Protein AF-A0A0E0R8L4-F1 (afdb_monomer_lite)

pLDDT: mean 72.48, std 17.02, range [35.38, 93.19]

Radius of gyration: 13.57 Å; chains: 1; bounding box: 32×32×30 Å

Organism: Oryza rufipogon (NCBI:txid4529)

Foldseek 3Di:
DAPLPPLPAAEDAAEQQQVDQEDAPSNAPDDPPDPDPPDDPASERPPRPNHQYYAYENRANHAEDHEDQNHAEYAYYNHANHNYYAEHVNHDYYHYDDDDDVVVVCRHPVD

Sequence (111 aa):
MSLGELPSLKYLDIRQMENVERIGREFCTLDPRVKAFHSLNVVTLPASTTLQELLISKCANLSELPALPSLQSLKLLNCSSLATVSQFPSLTVLHVCDPFKEEILQRLFSS

Structure (mmCIF, N/CA/C/O backbone):
data_AF-A0A0E0R8L4-F1
#
_entry.id   AF-A0A0E0R8L4-F1
#
loop_
_atom_site.group_PDB
_atom_site.id
_atom_site.type_symbol
_atom_site.label_atom_id
_atom_site.label_alt_id
_atom_site.label_comp_id
_atom_site.label_asym_id
_atom_site.label_entity_id
_atom_site.label_seq_id
_atom_site.pdbx_PDB_ins_code
_atom_site.Cartn_x
_atom_site.Cartn_y
_atom_site.Cartn_z
_atom_site.occupancy
_atom_site.B_iso_or_equiv
_atom_site.auth_seq_id
_atom_site.auth_comp_id
_atom_site.auth_asym_id
_atom_site.auth_atom_id
_atom_site.pdbx_PDB_model_num
ATOM 1 N N . MET A 1 1 ? -4.645 19.615 4.003 1.00 44.41 1 MET A N 1
ATOM 2 C CA . MET A 1 1 ? -5.575 18.527 4.347 1.00 44.41 1 MET A CA 1
ATOM 3 C C . MET A 1 1 ? -5.109 17.308 3.591 1.00 44.41 1 MET A C 1
ATOM 5 O O . MET A 1 1 ? -5.063 17.355 2.366 1.00 44.41 1 MET A O 1
ATOM 9 N N . SER A 1 2 ? -4.646 16.301 4.315 1.00 57.66 2 SER A N 1
ATOM 10 C CA . SER A 1 2 ? -4.133 15.062 3.729 1.00 57.66 2 SER A CA 1
ATOM 11 C C . SER A 1 2 ? -5.180 13.950 3.888 1.00 57.66 2 SER A C 1
ATOM 13 O O . SER A 1 2 ? -5.986 13.995 4.816 1.00 57.66 2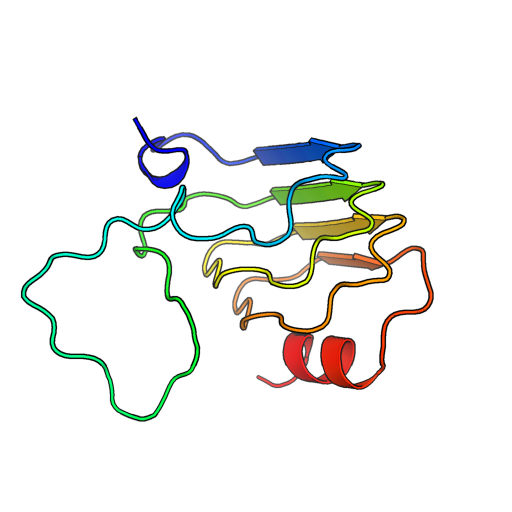 SER A O 1
ATOM 15 N N . LEU A 1 3 ? -5.226 12.970 2.980 1.00 60.62 3 LEU A N 1
ATOM 16 C CA . LEU A 1 3 ? -6.174 11.847 3.081 1.00 60.62 3 LEU A CA 1
ATOM 17 C C . LEU A 1 3 ? -5.947 11.024 4.362 1.00 60.62 3 LEU A C 1
ATOM 19 O O . LEU A 1 3 ? -6.892 10.447 4.894 1.00 60.62 3 LEU A O 1
ATOM 23 N N . GLY A 1 4 ? -4.716 11.019 4.884 1.00 58.44 4 GLY A N 1
ATOM 24 C CA . GLY A 1 4 ? -4.362 10.380 6.155 1.00 58.44 4 GLY A CA 1
ATOM 25 C C . GLY A 1 4 ? -4.963 11.035 7.402 1.00 58.44 4 GLY A C 1
ATOM 26 O O . GLY A 1 4 ? -4.979 10.411 8.457 1.00 58.44 4 GLY A O 1
ATOM 27 N N . GLU A 1 5 ? -5.491 12.258 7.294 1.00 61.28 5 GLU A N 1
ATOM 28 C CA . GLU A 1 5 ? -6.139 12.981 8.401 1.00 61.28 5 GLU A CA 1
ATOM 29 C C . GLU A 1 5 ? -7.650 12.737 8.471 1.00 61.28 5 GLU A C 1
ATOM 31 O O . GLU A 1 5 ? -8.335 13.366 9.273 1.00 61.28 5 GLU A O 1
ATOM 36 N N . LEU A 1 6 ? -8.196 11.857 7.629 1.00 69.56 6 LEU A N 1
ATOM 37 C CA . LEU A 1 6 ? -9.621 11.553 7.606 1.00 69.56 6 LEU A CA 1
ATOM 38 C C . LEU A 1 6 ? -9.922 10.395 8.578 1.00 69.56 6 LEU A C 1
ATOM 40 O O . LEU A 1 6 ? -9.790 9.232 8.192 1.00 69.56 6 LEU A O 1
ATOM 44 N N . PRO A 1 7 ? -10.377 10.659 9.822 1.00 70.88 7 PRO A N 1
ATOM 45 C CA . PRO A 1 7 ? -10.529 9.621 10.852 1.00 70.88 7 PRO A CA 1
ATOM 46 C C . PRO A 1 7 ? -11.576 8.557 10.491 1.00 70.88 7 PRO A C 1
ATOM 48 O O . PRO A 1 7 ? -11.537 7.435 10.998 1.00 70.88 7 PRO A O 1
ATOM 51 N N . SER A 1 8 ? -12.499 8.893 9.590 1.00 79.31 8 SER A N 1
ATOM 52 C CA . SER A 1 8 ? -13.585 8.017 9.143 1.00 79.31 8 SER A CA 1
ATOM 53 C C . SER A 1 8 ? -13.306 7.326 7.804 1.00 79.31 8 SER A C 1
ATOM 55 O O . SER A 1 8 ? -14.179 6.612 7.306 1.00 79.31 8 SER A O 1
ATOM 57 N N . LEU A 1 9 ? -12.137 7.545 7.189 1.00 82.19 9 LEU A N 1
ATOM 58 C CA . LEU A 1 9 ? -11.828 6.994 5.872 1.00 82.19 9 LEU A CA 1
ATOM 59 C C . LEU A 1 9 ? -11.495 5.502 5.973 1.00 82.19 9 LEU A C 1
ATOM 61 O O . LEU A 1 9 ? -10.363 5.110 6.233 1.00 82.19 9 LEU A O 1
ATOM 65 N N . LYS A 1 10 ? -12.508 4.671 5.730 1.00 86.44 10 LYS A N 1
ATOM 66 C CA . LYS A 1 10 ? -12.390 3.205 5.734 1.00 86.44 10 LYS A CA 1
ATOM 67 C C . LYS A 1 10 ? -12.193 2.602 4.350 1.00 86.44 10 LYS A C 1
ATOM 69 O O . LYS A 1 10 ? -11.611 1.529 4.238 1.00 86.44 10 LYS A O 1
ATOM 74 N N . TYR A 1 11 ? -12.674 3.292 3.322 1.00 87.94 11 TYR A N 1
ATOM 75 C CA . TYR A 1 11 ? -12.673 2.833 1.942 1.00 87.94 11 TYR A CA 1
ATOM 76 C C . TYR A 1 11 ? -12.032 3.891 1.051 1.00 87.94 11 TYR A C 1
ATOM 78 O O . TYR A 1 11 ? -12.379 5.072 1.145 1.00 87.94 11 TYR A O 1
ATOM 86 N N . LEU A 1 12 ? -11.123 3.460 0.183 1.00 86.75 12 LEU A N 1
ATOM 87 C CA . LEU A 1 12 ? -10.482 4.309 -0.808 1.00 86.75 12 LEU A CA 1
ATOM 88 C C . LEU A 1 12 ? -10.452 3.601 -2.161 1.00 86.75 12 LEU A C 1
ATOM 90 O O . LEU A 1 12 ? -10.018 2.455 -2.275 1.00 86.75 12 LEU A O 1
ATOM 94 N N . ASP A 1 13 ? -10.893 4.324 -3.184 1.00 88.56 13 ASP A N 1
ATOM 95 C CA . ASP A 1 13 ? -10.960 3.865 -4.567 1.00 88.56 13 ASP A CA 1
ATOM 96 C C . ASP A 1 13 ? -10.164 4.822 -5.457 1.00 88.56 13 ASP A C 1
ATOM 98 O O . ASP A 1 13 ? -10.492 6.004 -5.572 1.00 88.56 13 ASP A O 1
ATOM 102 N N . ILE A 1 14 ? -9.095 4.304 -6.058 1.00 87.00 14 ILE A N 1
ATOM 103 C CA . ILE A 1 14 ? -8.179 5.037 -6.928 1.00 87.00 14 ILE A CA 1
ATOM 104 C C . ILE A 1 14 ? -8.253 4.414 -8.318 1.00 87.00 14 ILE A C 1
ATOM 106 O O . ILE A 1 14 ? -7.896 3.252 -8.519 1.00 87.00 14 ILE A O 1
ATOM 110 N N . ARG A 1 15 ? -8.708 5.182 -9.312 1.00 88.19 15 ARG A N 1
ATOM 111 C CA . ARG A 1 15 ? -8.870 4.685 -10.685 1.00 88.19 15 ARG A CA 1
ATOM 112 C C . ARG A 1 15 ? -8.280 5.637 -11.700 1.00 88.19 15 ARG A C 1
ATOM 114 O O . ARG A 1 15 ? -8.484 6.840 -11.587 1.00 88.19 15 ARG A O 1
ATOM 121 N N . GLN A 1 16 ? -7.623 5.078 -12.718 1.00 87.62 16 GLN A N 1
ATOM 122 C CA . GLN A 1 16 ? -7.139 5.818 -13.894 1.00 87.62 16 GLN A CA 1
ATOM 123 C C . GLN A 1 16 ? -6.228 7.000 -13.529 1.00 87.62 16 GLN A C 1
ATOM 125 O O . GLN A 1 16 ? -6.137 7.993 -14.248 1.00 87.62 16 GLN A O 1
ATOM 130 N N . MET A 1 17 ? -5.540 6.899 -12.391 1.00 81.88 17 MET A N 1
ATOM 131 C CA . MET A 1 17 ? -4.564 7.887 -11.958 1.00 81.88 17 MET A CA 1
ATOM 132 C C . MET A 1 17 ? -3.209 7.559 -12.582 1.00 81.88 17 MET A C 1
ATOM 134 O O . MET A 1 17 ? -2.267 7.156 -11.910 1.00 81.88 17 MET A O 1
ATOM 138 N N . GLU A 1 18 ? -3.126 7.703 -13.901 1.00 77.12 18 GLU A N 1
ATOM 139 C CA . GLU A 1 18 ? -1.954 7.296 -14.682 1.00 77.12 18 GLU A CA 1
ATOM 140 C C . GLU A 1 18 ? -0.711 8.128 -14.356 1.00 77.12 18 GLU A C 1
ATOM 142 O O . GLU A 1 18 ? 0.393 7.626 -14.478 1.00 77.12 18 GLU A O 1
ATOM 147 N N . ASN A 1 19 ? -0.862 9.354 -13.856 1.00 80.44 19 ASN A N 1
ATOM 148 C CA . ASN A 1 19 ? 0.270 10.187 -13.4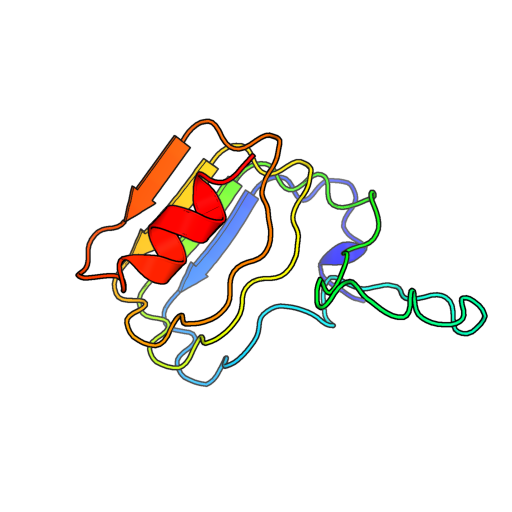34 1.00 80.44 19 ASN A CA 1
ATOM 149 C C . ASN A 1 19 ? 0.720 9.922 -11.987 1.00 80.44 19 ASN A C 1
ATOM 151 O O . ASN A 1 19 ? 1.699 10.510 -11.533 1.00 80.44 19 ASN A O 1
ATOM 155 N N . VAL A 1 20 ? -0.007 9.092 -11.229 1.00 75.69 20 VAL A N 1
ATOM 156 C CA . VAL A 1 20 ? 0.334 8.804 -9.831 1.00 75.69 20 VAL A CA 1
ATOM 157 C C . VAL A 1 20 ? 1.348 7.673 -9.787 1.00 75.69 20 VAL A C 1
ATOM 159 O O . VAL A 1 20 ? 1.033 6.516 -10.052 1.00 75.69 20 VAL A O 1
ATOM 162 N N . GLU A 1 21 ? 2.573 8.022 -9.408 1.00 79.44 21 GLU A N 1
ATOM 163 C CA . GLU A 1 21 ? 3.675 7.065 -9.299 1.00 79.44 21 GLU A CA 1
ATOM 164 C C . GLU A 1 21 ? 3.779 6.422 -7.916 1.00 79.44 21 GLU A C 1
ATOM 166 O O . GLU A 1 21 ? 4.294 5.312 -7.772 1.00 79.44 21 GLU A O 1
ATOM 171 N N . ARG A 1 22 ? 3.342 7.128 -6.873 1.00 74.44 22 ARG A N 1
ATOM 172 C CA . ARG A 1 22 ? 3.523 6.729 -5.475 1.00 74.44 22 ARG A CA 1
ATOM 173 C C . ARG A 1 22 ? 2.316 7.185 -4.673 1.00 74.44 22 ARG A C 1
ATOM 175 O O . ARG A 1 22 ? 1.930 8.346 -4.767 1.00 74.44 22 ARG A O 1
ATOM 182 N N . ILE A 1 23 ? 1.772 6.296 -3.850 1.00 69.62 23 ILE A N 1
ATOM 183 C CA . ILE A 1 23 ? 0.798 6.655 -2.816 1.00 69.62 23 ILE A CA 1
ATOM 184 C C . ILE A 1 23 ? 1.581 6.697 -1.505 1.00 69.62 23 ILE A C 1
ATOM 186 O O . ILE A 1 23 ? 2.152 5.686 -1.106 1.00 69.62 23 ILE A O 1
ATOM 190 N N . GLY A 1 24 ? 1.696 7.855 -0.852 1.00 65.00 24 GLY A N 1
ATOM 191 C CA . GLY A 1 24 ? 2.541 7.926 0.342 1.00 65.00 24 GLY A CA 1
ATOM 192 C C . GLY A 1 24 ? 2.343 9.174 1.178 1.00 65.00 24 GLY A C 1
ATOM 193 O O . GLY A 1 24 ? 1.690 9.130 2.216 1.00 65.00 24 GLY A O 1
ATOM 194 N N . ARG A 1 25 ? 2.923 10.296 0.746 1.00 52.72 25 ARG A N 1
ATOM 195 C CA . ARG A 1 25 ? 3.049 11.516 1.565 1.00 52.72 25 ARG A CA 1
ATOM 196 C C . ARG A 1 25 ? 1.700 12.141 1.927 1.00 52.72 25 ARG A C 1
ATOM 198 O O . ARG A 1 25 ? 1.600 12.817 2.940 1.00 52.72 25 ARG A O 1
ATOM 205 N N . GLU A 1 26 ? 0.663 11.862 1.145 1.00 56.34 26 GLU A N 1
ATOM 206 C CA . GLU A 1 26 ? -0.720 12.284 1.378 1.00 56.34 26 GLU A CA 1
ATOM 207 C C . GLU A 1 26 ? -1.406 11.505 2.513 1.00 56.34 26 GLU A C 1
ATOM 209 O O . GLU A 1 26 ? -2.487 11.889 2.961 1.00 56.34 26 GLU A O 1
ATOM 214 N N . PHE A 1 27 ? -0.789 10.417 2.976 1.00 53.12 27 PHE A N 1
ATOM 215 C CA . PHE A 1 27 ? -1.224 9.623 4.121 1.00 53.12 27 PHE A CA 1
ATOM 216 C C . PHE A 1 27 ? -0.248 9.724 5.305 1.00 53.12 27 PHE A C 1
ATOM 218 O O . PHE A 1 27 ? -0.583 9.276 6.398 1.00 53.12 27 PHE A O 1
ATOM 225 N N . CYS A 1 28 ? 0.940 10.317 5.120 1.00 49.28 28 CYS A N 1
ATOM 226 C CA . CYS A 1 28 ? 1.950 10.499 6.163 1.00 49.28 28 CYS A CA 1
ATOM 227 C C . CYS A 1 28 ? 1.833 11.865 6.855 1.00 49.28 28 CYS A C 1
ATOM 229 O O . CYS A 1 28 ? 2.181 12.886 6.269 1.00 49.28 28 CYS A O 1
ATOM 231 N N . THR A 1 29 ? 1.526 11.885 8.151 1.00 46.91 29 THR A N 1
ATOM 232 C CA . THR A 1 29 ? 1.967 12.971 9.041 1.00 46.91 29 THR A CA 1
ATOM 233 C C . THR A 1 29 ? 3.232 12.507 9.764 1.00 46.91 29 THR A C 1
ATOM 235 O O . THR A 1 29 ? 3.160 11.906 10.835 1.00 46.91 29 THR A O 1
ATOM 238 N N . LEU A 1 30 ? 4.406 12.707 9.164 1.00 50.69 30 LEU A N 1
ATOM 239 C CA . LEU A 1 30 ? 5.671 12.482 9.870 1.00 50.69 30 LEU A CA 1
ATOM 240 C C . LEU A 1 30 ? 5.972 13.709 10.743 1.00 50.69 30 LEU A C 1
ATOM 242 O O . LEU A 1 30 ? 6.154 14.810 10.224 1.00 50.69 30 LEU A O 1
ATOM 246 N N . ASP A 1 31 ? 6.020 13.517 12.066 1.00 44.53 31 ASP A N 1
ATOM 247 C CA . ASP A 1 31 ? 6.570 14.504 13.004 1.00 44.53 31 ASP A CA 1
ATOM 248 C C . ASP A 1 31 ? 8.067 14.714 12.667 1.00 44.53 31 ASP A C 1
ATOM 250 O O . ASP A 1 31 ? 8.817 13.730 12.623 1.00 44.53 31 ASP A O 1
ATOM 254 N N . PRO A 1 32 ? 8.539 15.957 12.442 1.00 45.06 32 PRO A N 1
ATOM 255 C CA . PRO A 1 32 ? 9.921 16.256 12.043 1.00 45.06 32 PRO A CA 1
ATOM 256 C C . PRO A 1 32 ? 11.012 15.823 13.039 1.00 45.06 32 PRO A C 1
ATOM 258 O O . PRO A 1 32 ? 12.197 15.971 12.745 1.00 45.06 32 PRO A O 1
ATOM 261 N N . ARG A 1 33 ? 10.654 15.348 14.239 1.00 44.53 33 ARG A N 1
ATOM 262 C CA . ARG A 1 33 ? 11.603 15.058 15.331 1.00 44.53 33 ARG A CA 1
ATOM 263 C C . ARG A 1 33 ? 12.044 13.599 15.429 1.00 44.53 33 ARG A C 1
ATOM 265 O O . ARG A 1 33 ? 12.981 13.304 16.172 1.00 44.53 33 ARG A O 1
ATOM 272 N N . VAL A 1 34 ? 11.410 12.682 14.701 1.00 45.22 34 VAL A N 1
ATOM 273 C CA . VAL A 1 34 ? 11.739 11.253 14.786 1.00 45.22 34 VAL A CA 1
ATOM 274 C C . VAL A 1 34 ? 12.853 10.931 13.793 1.00 45.22 34 VAL A C 1
ATOM 276 O O . VAL A 1 34 ? 12.633 10.802 12.590 1.00 45.22 34 VAL A O 1
ATOM 279 N N . LYS A 1 35 ? 14.083 10.815 14.309 1.00 40.25 35 LYS A N 1
ATOM 280 C CA . LYS A 1 35 ? 15.236 10.322 13.549 1.00 40.25 35 LYS A CA 1
ATOM 281 C C . LYS A 1 35 ? 14.953 8.896 13.081 1.00 40.25 35 LYS A C 1
ATOM 283 O O . LYS A 1 35 ? 14.878 7.979 13.891 1.00 40.25 35 LYS A O 1
ATOM 288 N N . ALA A 1 36 ? 14.799 8.785 11.766 1.00 38.81 36 ALA A N 1
ATOM 289 C CA . ALA A 1 36 ? 14.791 7.592 10.935 1.00 38.81 36 ALA A CA 1
ATOM 290 C C . ALA A 1 36 ? 15.303 6.320 11.631 1.00 38.81 36 ALA A C 1
ATOM 292 O O . ALA A 1 36 ? 16.467 6.229 12.030 1.00 38.81 36 ALA A O 1
ATOM 293 N N . PHE A 1 37 ? 14.443 5.305 11.701 1.00 37.09 37 PHE A N 1
ATOM 294 C CA . PHE A 1 37 ? 14.875 3.933 11.926 1.00 37.09 37 PHE A CA 1
ATOM 295 C C . PHE A 1 37 ? 15.803 3.537 10.774 1.00 37.09 37 PHE A C 1
ATOM 297 O O . PHE A 1 37 ? 15.384 3.440 9.625 1.00 37.09 37 PHE A O 1
ATOM 304 N N . HIS A 1 38 ? 17.080 3.336 11.087 1.00 35.38 38 HIS A N 1
ATOM 305 C CA . HIS A 1 38 ? 18.175 3.126 10.136 1.00 35.38 38 HIS A CA 1
ATOM 306 C C . HIS A 1 38 ? 18.135 1.774 9.390 1.00 35.38 38 HIS A C 1
ATOM 308 O O . HIS A 1 38 ? 19.168 1.317 8.905 1.00 35.38 38 HIS A O 1
ATOM 314 N N . SER A 1 39 ? 16.988 1.092 9.285 1.00 35.62 39 SER A N 1
ATOM 315 C CA . SER A 1 39 ? 16.915 -0.203 8.578 1.00 35.62 39 SER A CA 1
ATOM 316 C C . SER A 1 39 ? 15.538 -0.621 8.044 1.00 35.62 39 SER A C 1
ATOM 318 O O . SER A 1 39 ? 15.441 -1.705 7.479 1.00 35.62 39 SER A O 1
ATOM 320 N N . LEU A 1 40 ? 14.475 0.184 8.163 1.00 38.09 40 LEU A N 1
ATOM 321 C CA . LEU A 1 40 ? 13.182 -0.155 7.551 1.00 38.09 40 LEU A CA 1
ATOM 322 C C . LEU A 1 40 ? 12.847 0.845 6.441 1.00 38.09 40 LEU A C 1
ATOM 324 O O . LEU A 1 40 ? 12.422 1.964 6.708 1.00 38.09 40 LEU A O 1
ATOM 328 N N . ASN A 1 41 ? 12.987 0.403 5.189 1.00 40.66 41 ASN A N 1
ATOM 329 C CA . ASN A 1 41 ? 12.472 1.051 3.972 1.00 40.66 41 ASN A CA 1
ATOM 330 C C . ASN A 1 41 ? 10.931 1.008 3.895 1.00 40.66 41 ASN A C 1
ATOM 332 O O . ASN A 1 41 ? 10.347 0.813 2.833 1.00 40.66 41 ASN A O 1
ATOM 336 N N . VAL A 1 42 ? 10.256 1.138 5.031 1.00 43.41 42 VAL A N 1
ATOM 337 C CA . VAL A 1 42 ? 8.803 1.149 5.102 1.00 43.41 42 VAL A CA 1
ATOM 338 C C . VAL A 1 42 ? 8.422 2.573 5.446 1.00 43.41 42 VAL A C 1
ATOM 340 O O . VAL A 1 42 ? 8.687 3.048 6.547 1.00 43.41 42 VAL A O 1
ATOM 343 N N . VAL A 1 43 ? 7.840 3.278 4.477 1.00 48.88 43 VAL A N 1
ATOM 344 C CA . VAL A 1 43 ? 7.140 4.537 4.726 1.00 48.88 43 VAL A CA 1
ATOM 345 C C . VAL A 1 43 ? 5.932 4.179 5.590 1.00 48.88 43 VAL A C 1
ATOM 347 O O . VAL A 1 43 ? 4.861 3.827 5.093 1.00 48.88 43 VAL A O 1
ATOM 350 N N . THR A 1 44 ? 6.149 4.149 6.903 1.00 43.38 44 THR A N 1
ATOM 351 C CA . THR A 1 44 ? 5.119 3.838 7.882 1.00 43.38 44 THR A CA 1
ATOM 352 C C . THR A 1 44 ? 4.148 5.005 7.890 1.00 43.38 44 THR A C 1
ATOM 354 O O . THR A 1 44 ? 4.500 6.122 8.279 1.00 43.38 44 THR A O 1
ATOM 357 N N . LEU A 1 45 ? 2.925 4.768 7.422 1.00 50.25 45 LEU A N 1
ATOM 358 C CA . LEU A 1 45 ? 1.837 5.703 7.666 1.00 50.25 45 LEU A CA 1
ATOM 359 C C . LEU A 1 45 ? 1.644 5.817 9.184 1.00 50.25 45 LEU A C 1
ATOM 361 O O . LEU A 1 45 ? 1.892 4.841 9.903 1.00 50.25 45 LEU A O 1
ATOM 365 N N . PRO A 1 46 ? 1.231 6.982 9.713 1.00 47.47 46 PRO A N 1
ATOM 366 C CA . PRO A 1 46 ? 0.790 7.048 11.093 1.00 47.47 46 PRO A CA 1
ATOM 367 C C . PRO A 1 46 ? -0.249 5.946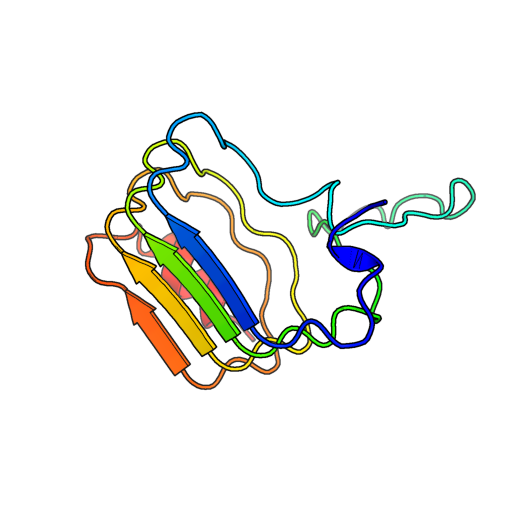 11.317 1.00 47.47 46 PRO A C 1
ATOM 369 O O . PRO A 1 46 ? -1.114 5.712 10.472 1.00 47.47 46 PRO A O 1
ATOM 372 N N . ALA A 1 47 ? -0.196 5.307 12.486 1.00 45.22 47 ALA A N 1
ATOM 373 C CA . ALA A 1 47 ? -1.136 4.276 12.944 1.00 45.22 47 ALA A CA 1
ATOM 374 C C . ALA A 1 47 ? -2.630 4.698 12.908 1.00 45.22 47 ALA A C 1
ATOM 376 O O . ALA A 1 47 ? -3.508 3.928 13.279 1.00 45.22 47 ALA A O 1
ATOM 377 N N . SER A 1 48 ? -2.914 5.928 12.470 1.00 49.16 48 SER A N 1
ATOM 378 C CA . SER A 1 48 ? -4.213 6.578 12.354 1.00 49.16 48 SER A CA 1
ATOM 379 C C . SER A 1 48 ? -4.983 6.251 11.069 1.00 49.16 48 SER A C 1
ATOM 381 O O . SER A 1 48 ? -6.130 6.684 10.954 1.00 49.16 48 SER A O 1
ATOM 383 N N . THR A 1 49 ? -4.425 5.531 10.088 1.00 62.53 49 THR A N 1
ATOM 384 C CA . THR A 1 49 ? -5.245 5.147 8.929 1.00 62.53 49 THR A CA 1
ATOM 385 C C . THR A 1 49 ? -6.216 4.043 9.343 1.00 62.53 49 THR A C 1
ATOM 387 O O . THR A 1 49 ? -5.833 2.882 9.500 1.00 62.53 49 THR A O 1
ATOM 390 N N . THR A 1 50 ? -7.489 4.404 9.496 1.00 76.06 50 THR A N 1
ATOM 391 C CA . THR A 1 50 ? -8.616 3.476 9.687 1.00 76.06 50 THR A CA 1
ATOM 392 C C . THR A 1 50 ? -9.028 2.790 8.381 1.00 76.06 50 THR A C 1
ATOM 394 O O . THR A 1 50 ? -10.058 2.117 8.337 1.00 76.06 50 THR A O 1
ATOM 397 N N . LEU A 1 51 ? -8.219 2.945 7.326 1.00 82.75 51 LEU A N 1
ATOM 398 C CA . LEU A 1 51 ? -8.454 2.386 6.006 1.00 82.75 51 LEU A CA 1
ATOM 399 C C . LEU A 1 51 ? -8.433 0.858 6.069 1.00 82.75 51 LEU A C 1
ATOM 401 O O . LEU A 1 51 ? -7.412 0.252 6.390 1.00 82.75 51 LEU A O 1
ATOM 405 N N . GLN A 1 52 ? -9.575 0.260 5.755 1.00 90.06 52 GLN A N 1
ATOM 406 C CA . GLN A 1 52 ? -9.810 -1.182 5.764 1.00 90.06 52 GLN A CA 1
ATOM 407 C C . GLN A 1 52 ? -9.844 -1.743 4.344 1.00 90.06 52 GLN A C 1
ATOM 409 O O . GLN A 1 52 ? -9.444 -2.885 4.126 1.00 90.06 52 GLN A O 1
ATOM 414 N N . GLU A 1 53 ? -10.264 -0.938 3.370 1.00 91.75 53 GLU A N 1
ATOM 415 C CA . GLU A 1 53 ? -10.413 -1.355 1.982 1.00 91.75 53 GLU A CA 1
ATOM 416 C C . GLU A 1 53 ? -9.727 -0.378 1.027 1.00 91.75 53 GLU A C 1
ATOM 418 O O . GLU A 1 53 ? -9.985 0.829 1.050 1.00 91.75 53 GLU A O 1
ATOM 423 N N . LEU A 1 54 ? -8.879 -0.922 0.154 1.00 89.44 54 LEU A N 1
ATOM 424 C CA . LEU A 1 54 ? -8.182 -0.182 -0.888 1.00 89.44 54 LEU A CA 1
ATOM 425 C C . LEU A 1 54 ? -8.395 -0.870 -2.235 1.00 89.44 54 LEU A C 1
ATOM 427 O O . LEU A 1 54 ? -7.997 -2.022 -2.432 1.00 89.44 54 LEU A O 1
ATOM 431 N N . LEU A 1 55 ? -9.011 -0.146 -3.166 1.00 90.88 55 LEU A N 1
ATOM 432 C CA . LEU A 1 55 ? -9.118 -0.540 -4.564 1.00 90.88 55 LEU A CA 1
ATOM 433 C C . LEU A 1 55 ? -8.261 0.390 -5.412 1.00 90.88 55 LEU A C 1
ATOM 435 O O . LEU A 1 55 ? -8.417 1.608 -5.361 1.00 90.88 55 LEU A O 1
ATOM 439 N N . ILE A 1 56 ? -7.385 -0.196 -6.221 1.00 89.50 56 ILE A N 1
ATOM 440 C CA . ILE A 1 56 ? -6.592 0.530 -7.205 1.00 89.50 56 ILE A CA 1
ATOM 441 C C . ILE A 1 56 ? -6.799 -0.124 -8.559 1.00 89.50 56 ILE A C 1
ATOM 443 O O . ILE A 1 56 ? -6.590 -1.329 -8.716 1.00 89.50 56 ILE A O 1
ATOM 447 N N . SER A 1 57 ? -7.222 0.669 -9.543 1.00 90.56 57 SER A N 1
ATOM 448 C CA . SER A 1 57 ? -7.397 0.187 -10.908 1.00 90.56 57 SER A CA 1
ATOM 449 C C . SER A 1 57 ? -6.788 1.107 -11.961 1.00 90.56 57 SER A C 1
ATOM 451 O O . SER A 1 57 ? -6.883 2.331 -11.863 1.00 90.56 57 SER A O 1
ATOM 453 N N . LYS A 1 58 ? -6.195 0.520 -13.006 1.00 88.06 58 LYS A N 1
ATOM 454 C CA . LYS A 1 58 ? -5.651 1.241 -14.171 1.00 88.06 58 LYS A CA 1
ATOM 455 C C . LYS A 1 58 ? -4.671 2.358 -13.776 1.00 88.06 58 LYS A C 1
ATOM 457 O O . LYS A 1 58 ? -4.719 3.454 -14.323 1.00 88.06 58 LYS A O 1
ATOM 462 N N . CYS A 1 59 ? -3.816 2.099 -12.791 1.00 87.12 59 CYS A N 1
ATOM 463 C CA . CYS A 1 59 ? -2.767 3.026 -12.366 1.00 87.12 59 CYS A CA 1
ATOM 464 C C . CYS A 1 59 ? -1.429 2.515 -12.904 1.00 87.12 59 CYS A C 1
ATOM 466 O O . CYS A 1 59 ? -0.675 1.842 -12.205 1.00 87.12 59 CYS A O 1
ATOM 468 N N . ALA A 1 60 ? -1.177 2.786 -14.186 1.00 83.06 60 ALA A N 1
ATOM 469 C CA . ALA A 1 60 ? -0.083 2.171 -14.932 1.00 83.06 60 ALA A CA 1
ATOM 470 C C . ALA A 1 60 ? 1.311 2.578 -14.440 1.00 83.06 60 ALA A C 1
ATOM 472 O O . ALA A 1 60 ? 2.231 1.786 -14.587 1.00 83.06 60 ALA A O 1
ATOM 473 N N . ASN A 1 61 ? 1.469 3.760 -13.839 1.00 85.31 61 ASN A N 1
ATOM 474 C CA . ASN A 1 61 ? 2.760 4.242 -13.334 1.00 85.31 61 ASN A CA 1
ATOM 475 C C . ASN A 1 61 ? 2.926 4.068 -11.820 1.00 85.31 61 ASN A C 1
ATOM 477 O O . ASN A 1 61 ? 3.990 4.378 -11.287 1.00 85.31 61 ASN A O 1
ATOM 481 N N . LEU A 1 62 ? 1.910 3.548 -11.122 1.00 85.94 62 LEU A N 1
ATOM 482 C CA . LEU A 1 62 ? 1.996 3.331 -9.685 1.00 85.94 62 LEU A CA 1
ATOM 483 C C . LEU A 1 62 ? 3.061 2.275 -9.393 1.00 85.94 62 LEU A C 1
ATOM 485 O O . LEU A 1 62 ? 2.913 1.115 -9.762 1.00 85.94 62 LEU A O 1
ATOM 489 N N . SER A 1 63 ? 4.114 2.694 -8.706 1.00 85.69 63 SER A N 1
ATOM 490 C CA . SER A 1 63 ? 5.303 1.895 -8.418 1.00 85.69 63 SER A CA 1
ATOM 491 C C . SER A 1 63 ? 5.404 1.481 -6.953 1.00 85.69 63 SER A C 1
ATOM 493 O O . SER A 1 63 ? 6.036 0.465 -6.652 1.00 85.69 63 SER A O 1
ATOM 495 N N . GLU A 1 64 ? 4.754 2.223 -6.048 1.00 83.00 64 GLU A N 1
ATOM 496 C CA . GLU A 1 64 ? 4.879 2.018 -4.606 1.00 83.00 64 GLU A CA 1
ATOM 497 C C . GLU A 1 64 ? 3.569 2.187 -3.829 1.00 83.00 64 GLU A C 1
ATOM 499 O O . GLU A 1 64 ? 2.833 3.159 -4.037 1.00 83.00 64 GLU A O 1
ATOM 504 N N . LEU A 1 65 ? 3.338 1.266 -2.881 1.00 80.75 65 LEU A N 1
ATOM 505 C CA . LEU A 1 65 ? 2.291 1.356 -1.861 1.00 80.75 65 LEU A CA 1
ATOM 506 C C . LEU A 1 65 ? 2.853 1.537 -0.442 1.00 80.75 65 LEU A C 1
ATOM 508 O O . LEU A 1 65 ? 3.813 0.853 -0.061 1.00 80.75 65 LEU A O 1
ATOM 512 N N . PRO A 1 66 ? 2.213 2.393 0.375 1.00 76.75 66 PRO A N 1
ATOM 513 C CA . PRO A 1 66 ? 2.654 2.667 1.733 1.00 76.75 66 PRO A CA 1
ATOM 514 C C . PRO A 1 66 ? 2.175 1.572 2.698 1.00 76.75 66 PRO A C 1
ATOM 516 O O . PRO A 1 66 ? 1.325 0.752 2.347 1.00 76.75 66 PRO A O 1
ATOM 519 N N . ALA A 1 67 ? 2.690 1.553 3.929 1.00 75.75 67 ALA A N 1
ATOM 520 C CA . ALA A 1 67 ? 2.244 0.590 4.938 1.00 75.75 67 ALA A CA 1
ATOM 521 C C . ALA A 1 67 ? 0.868 0.955 5.486 1.00 75.75 67 ALA A C 1
ATOM 523 O O . ALA A 1 67 ? 0.703 2.017 6.080 1.00 75.75 67 ALA A O 1
ATOM 524 N N . LEU A 1 68 ? -0.099 0.051 5.340 1.00 79.50 68 LEU A N 1
ATOM 525 C CA . LEU A 1 68 ? -1.470 0.242 5.809 1.00 79.50 68 LEU A CA 1
ATOM 526 C C . LEU A 1 68 ? -1.801 -0.840 6.850 1.00 79.50 68 LEU A C 1
ATOM 528 O O . LEU A 1 68 ? -2.299 -1.907 6.489 1.00 79.50 68 LEU A O 1
ATOM 532 N N . PRO A 1 69 ? -1.510 -0.605 8.144 1.00 77.56 69 PRO A N 1
ATOM 533 C CA . PRO A 1 69 ? -1.591 -1.646 9.172 1.00 77.56 69 PRO A CA 1
ATOM 534 C C . PRO A 1 69 ? -3.017 -2.161 9.414 1.00 77.56 69 PRO A C 1
ATOM 536 O O . PRO A 1 69 ? -3.188 -3.315 9.800 1.00 77.56 69 PRO A O 1
ATOM 539 N N . SER A 1 70 ? -4.031 -1.331 9.154 1.00 83.12 70 SER A N 1
ATOM 540 C CA . SER A 1 70 ? -5.454 -1.660 9.320 1.00 83.12 70 SER A CA 1
ATOM 541 C C . SER A 1 70 ? -6.106 -2.242 8.061 1.00 83.12 70 SER A C 1
ATOM 543 O O . SER A 1 70 ? -7.298 -2.551 8.095 1.00 83.12 70 SER A O 1
ATOM 545 N N . LEU A 1 71 ? -5.367 -2.357 6.950 1.00 87.50 71 LEU A N 1
ATOM 546 C CA . LEU A 1 71 ? -5.930 -2.765 5.667 1.00 87.50 71 LEU A CA 1
ATOM 547 C C . LEU A 1 71 ? -6.307 -4.243 5.695 1.00 87.50 71 LEU A C 1
ATOM 549 O O . LEU A 1 71 ? -5.463 -5.097 5.945 1.00 87.50 71 LEU A O 1
ATOM 553 N N . GLN A 1 72 ? -7.572 -4.529 5.406 1.00 92.06 72 GLN A N 1
ATOM 554 C CA . GLN A 1 72 ? -8.143 -5.873 5.412 1.00 92.06 72 GLN A CA 1
ATOM 555 C C . GLN A 1 72 ? -8.356 -6.406 3.996 1.00 92.06 72 GLN A C 1
ATOM 557 O O . GLN A 1 72 ? -8.186 -7.603 3.768 1.00 92.06 72 GLN A O 1
ATOM 562 N N . SER A 1 73 ? -8.680 -5.527 3.044 1.00 93.19 73 SER A N 1
ATOM 563 C CA . SER A 1 73 ? -8.902 -5.878 1.642 1.00 93.19 73 SER A CA 1
ATOM 564 C C . SER A 1 73 ? -8.099 -4.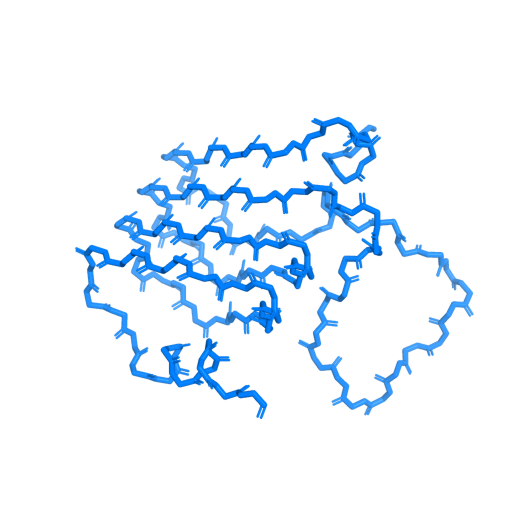981 0.703 1.00 93.19 73 SER A C 1
ATOM 566 O O . SER A 1 73 ? -8.290 -3.764 0.681 1.00 93.19 73 SER A O 1
ATOM 568 N N . LEU A 1 74 ? -7.275 -5.601 -0.141 1.00 91.06 74 LEU A N 1
ATOM 569 C CA . LEU A 1 74 ? -6.515 -4.952 -1.206 1.00 91.06 74 LEU A CA 1
ATOM 570 C C . LEU A 1 74 ? -6.924 -5.528 -2.564 1.00 91.06 74 LEU A C 1
ATOM 572 O O . LEU A 1 74 ? -6.818 -6.732 -2.799 1.00 91.06 74 LEU A O 1
ATOM 576 N N . LYS A 1 75 ? -7.376 -4.658 -3.470 1.00 91.75 75 LYS A N 1
ATOM 577 C CA . LYS A 1 75 ? -7.722 -5.016 -4.850 1.00 91.75 75 LYS A CA 1
ATOM 578 C C . LYS A 1 75 ? -6.862 -4.216 -5.820 1.00 91.75 75 LYS A C 1
ATOM 580 O O . LYS A 1 75 ? -6.939 -2.990 -5.832 1.00 91.75 75 LYS A O 1
ATOM 585 N N . LEU A 1 76 ? -6.078 -4.908 -6.637 1.00 89.38 76 LEU A N 1
ATOM 586 C CA . LEU A 1 76 ? -5.197 -4.326 -7.645 1.00 89.38 76 LEU A CA 1
ATOM 587 C C . LEU A 1 76 ? -5.606 -4.822 -9.033 1.00 89.38 76 LEU A C 1
ATOM 589 O O . LEU A 1 76 ? -5.564 -6.021 -9.313 1.00 89.38 76 LEU A O 1
ATOM 593 N N . LEU A 1 77 ? -5.994 -3.887 -9.898 1.00 89.56 77 LEU A N 1
ATOM 594 C CA . LEU A 1 77 ? -6.392 -4.158 -11.278 1.00 89.56 77 LEU A CA 1
ATOM 595 C C . LEU A 1 77 ? -5.595 -3.268 -12.236 1.00 89.56 77 LEU A C 1
ATOM 597 O O . LEU A 1 77 ? -5.512 -2.058 -12.065 1.00 89.56 77 LEU A O 1
ATOM 601 N N . ASN A 1 78 ? -5.012 -3.839 -13.269 1.00 86.50 78 ASN A N 1
ATOM 602 C CA . ASN A 1 78 ? -4.172 -3.210 -14.277 1.00 86.50 78 ASN A CA 1
ATOM 603 C C . ASN A 1 78 ? -3.127 -2.251 -13.665 1.00 86.50 78 ASN A C 1
ATOM 605 O O . ASN A 1 78 ? -3.033 -1.087 -14.059 1.00 86.50 78 ASN A O 1
ATOM 609 N N . CYS A 1 79 ? -2.382 -2.721 -12.657 1.00 84.81 79 CYS A N 1
ATOM 610 C CA . CYS A 1 79 ? -1.332 -1.966 -11.950 1.00 84.81 79 CYS A CA 1
ATOM 611 C C . CYS A 1 79 ? 0.051 -2.596 -12.190 1.00 84.81 79 CYS A C 1
ATOM 613 O O . CYS A 1 79 ? 0.716 -3.050 -11.261 1.00 84.81 79 CYS A O 1
ATOM 615 N N . SER A 1 80 ? 0.469 -2.664 -13.455 1.00 82.12 80 SER A N 1
ATOM 616 C CA . SER A 1 80 ? 1.633 -3.446 -13.904 1.00 82.12 80 SER A CA 1
ATOM 617 C C . SER A 1 80 ? 2.996 -2.920 -13.442 1.00 82.12 80 SER A C 1
ATOM 619 O O . SER A 1 80 ? 3.953 -3.689 -13.393 1.00 82.12 80 SER A O 1
ATOM 621 N N . SER A 1 81 ? 3.107 -1.629 -13.122 1.00 86.38 81 SER A N 1
ATOM 622 C CA . SER A 1 81 ? 4.380 -1.024 -12.696 1.00 86.38 81 SER A CA 1
ATOM 623 C C . SER A 1 81 ? 4.616 -1.089 -11.193 1.00 86.38 81 SER A C 1
ATOM 625 O O . SER A 1 81 ? 5.664 -0.632 -10.731 1.00 86.38 81 SER A O 1
ATOM 627 N N . LEU A 1 82 ? 3.681 -1.669 -10.431 1.00 84.94 82 LEU A N 1
ATOM 628 C CA . LEU A 1 82 ? 3.848 -1.819 -8.995 1.00 84.94 82 LEU A CA 1
ATOM 629 C C . LEU A 1 82 ? 5.089 -2.677 -8.753 1.00 84.94 82 LEU A C 1
ATOM 631 O O . LEU A 1 82 ? 5.220 -3.749 -9.334 1.00 84.94 82 LEU A O 1
ATOM 635 N N . ALA A 1 83 ? 6.024 -2.182 -7.949 1.00 82.25 83 ALA A N 1
ATOM 636 C CA . ALA A 1 83 ? 7.310 -2.835 -7.703 1.00 82.25 83 ALA A CA 1
ATOM 637 C C . ALA A 1 83 ? 7.609 -2.943 -6.206 1.00 82.25 83 ALA A C 1
ATOM 639 O O . ALA A 1 83 ? 8.193 -3.925 -5.742 1.00 82.25 83 ALA A O 1
ATOM 640 N N . THR A 1 84 ? 7.168 -1.944 -5.445 1.00 79.75 84 THR A N 1
ATOM 641 C CA . THR A 1 84 ? 7.403 -1.846 -4.012 1.00 79.75 84 THR A CA 1
ATOM 642 C C . THR A 1 84 ? 6.067 -1.861 -3.284 1.00 79.75 84 THR A C 1
ATOM 644 O O . THR A 1 84 ? 5.192 -1.034 -3.524 1.00 79.75 84 THR A O 1
ATOM 647 N N . VAL A 1 85 ? 5.905 -2.805 -2.366 1.00 79.50 85 VAL A N 1
ATOM 648 C CA . VAL A 1 85 ? 4.763 -2.856 -1.453 1.00 79.50 85 VAL A CA 1
ATOM 649 C C . VAL A 1 85 ? 5.280 -3.005 -0.035 1.00 79.50 85 VAL A C 1
ATOM 651 O O . VAL A 1 85 ? 6.300 -3.656 0.202 1.00 79.50 85 VAL A O 1
ATOM 654 N N . SER A 1 86 ? 4.580 -2.364 0.890 1.00 76.69 86 SER A N 1
ATOM 655 C CA . SER A 1 86 ? 4.815 -2.513 2.321 1.00 76.69 86 SER A CA 1
ATOM 656 C C . SER A 1 86 ? 4.067 -3.736 2.868 1.00 76.69 86 SER A C 1
ATOM 658 O O . SER A 1 86 ? 3.260 -4.345 2.168 1.00 76.69 86 SER A O 1
ATOM 660 N N . GLN A 1 87 ? 4.322 -4.093 4.127 1.00 73.81 87 GLN A N 1
ATOM 661 C CA . GLN A 1 87 ? 3.584 -5.161 4.805 1.00 73.81 87 GLN A CA 1
ATOM 662 C C . GLN A 1 87 ? 2.173 -4.702 5.204 1.00 73.81 87 GLN A C 1
ATOM 664 O O . GLN A 1 87 ? 1.975 -3.562 5.638 1.00 73.81 87 GLN A O 1
ATOM 669 N N . PHE A 1 88 ? 1.208 -5.618 5.102 1.00 81.38 88 PHE A N 1
ATOM 670 C CA . PHE A 1 88 ? -0.192 -5.409 5.478 1.00 81.38 88 PHE A CA 1
ATOM 671 C C . PHE A 1 88 ? -0.620 -6.475 6.502 1.00 81.38 88 PHE A C 1
ATOM 673 O O . PHE A 1 88 ? -1.248 -7.465 6.135 1.00 81.38 88 PHE A O 1
ATOM 680 N N . PRO A 1 89 ? -0.273 -6.308 7.791 1.00 79.00 89 PRO A N 1
ATOM 681 C CA . PRO A 1 89 ? -0.441 -7.353 8.808 1.00 79.00 89 PRO A CA 1
ATOM 682 C C . PRO A 1 89 ? -1.900 -7.766 9.064 1.00 79.00 89 PRO A C 1
ATOM 684 O O . PRO A 1 89 ? -2.141 -8.860 9.562 1.00 79.00 89 PRO A O 1
ATOM 687 N N . SER A 1 90 ? -2.872 -6.914 8.725 1.00 86.25 90 SER A N 1
ATOM 688 C CA . SER A 1 90 ? -4.307 -7.208 8.872 1.00 86.25 90 SER A CA 1
ATOM 689 C C . SER A 1 90 ? -4.967 -7.708 7.579 1.00 86.25 90 SER A C 1
ATOM 691 O O . SER A 1 90 ? -6.191 -7.865 7.545 1.00 86.25 90 SER A O 1
ATOM 693 N N . LEU A 1 91 ? -4.198 -7.919 6.502 1.00 88.69 91 LEU A N 1
ATOM 694 C CA . LEU A 1 91 ? -4.745 -8.239 5.187 1.00 88.69 91 LEU A CA 1
ATOM 695 C C . LEU A 1 91 ? -5.313 -9.658 5.172 1.00 88.69 91 LEU A C 1
ATOM 697 O O . LEU A 1 91 ? -4.612 -10.633 5.420 1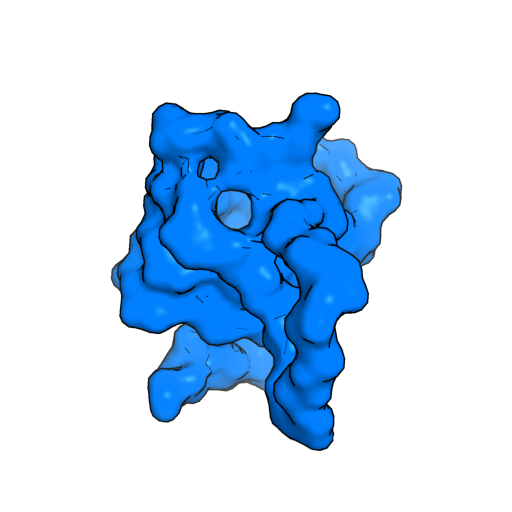.00 88.69 91 LEU A O 1
ATOM 701 N N . THR A 1 92 ? -6.594 -9.766 4.837 1.00 91.19 92 THR A N 1
ATOM 702 C CA . THR A 1 92 ? -7.312 -11.046 4.736 1.00 91.19 92 THR A CA 1
ATOM 703 C C . THR A 1 92 ? -7.775 -11.331 3.316 1.00 91.19 92 THR A C 1
ATOM 705 O O . THR A 1 92 ? -7.947 -12.487 2.938 1.00 91.19 92 THR A O 1
ATOM 708 N N . VAL A 1 93 ? -7.950 -10.282 2.509 1.00 91.69 93 VAL A N 1
ATOM 709 C CA . VAL A 1 93 ? -8.400 -10.377 1.124 1.00 91.69 93 VAL A CA 1
ATOM 710 C C . VAL A 1 93 ? -7.398 -9.672 0.219 1.00 91.69 93 VAL A C 1
ATOM 712 O O . VAL A 1 93 ? -7.223 -8.456 0.289 1.00 91.69 93 VAL A O 1
ATOM 715 N N . LEU A 1 94 ? -6.775 -10.438 -0.675 1.00 89.88 94 LEU A N 1
ATOM 716 C CA . LEU A 1 94 ? -5.945 -9.923 -1.758 1.00 89.88 94 LEU A CA 1
ATOM 717 C C . LEU A 1 94 ? -6.550 -10.356 -3.091 1.00 89.88 94 LEU A C 1
ATOM 719 O O . LEU A 1 94 ? -6.702 -11.548 -3.348 1.00 89.88 94 LEU A O 1
ATOM 723 N N . HIS A 1 95 ? -6.870 -9.390 -3.946 1.00 90.06 95 HIS A N 1
ATOM 724 C CA . HIS A 1 95 ? -7.284 -9.652 -5.318 1.00 90.06 95 HIS A CA 1
ATOM 725 C C . HIS A 1 95 ? -6.353 -8.924 -6.282 1.00 90.06 95 HIS A C 1
ATOM 727 O O . HIS A 1 95 ? -6.226 -7.702 -6.235 1.00 90.06 95 HIS A O 1
ATOM 733 N N . VAL A 1 96 ? -5.720 -9.690 -7.160 1.00 86.75 96 VAL A N 1
ATOM 734 C CA . VAL A 1 96 ? -4.810 -9.215 -8.200 1.00 86.75 96 VAL A CA 1
ATOM 735 C C . VAL A 1 96 ? -5.301 -9.755 -9.543 1.00 86.75 96 VAL A C 1
ATOM 737 O O . VAL A 1 96 ? -5.476 -10.963 -9.680 1.00 86.75 96 VAL A O 1
ATOM 740 N N . CYS A 1 97 ? -5.574 -8.881 -10.515 1.00 81.69 97 CYS A N 1
ATOM 741 C CA . CYS A 1 97 ? -6.132 -9.278 -11.820 1.00 81.69 97 CYS A CA 1
ATOM 742 C C . CYS A 1 97 ? -5.114 -9.281 -12.977 1.00 81.69 97 CYS A C 1
ATOM 744 O O . CYS A 1 97 ? -5.511 -9.377 -14.135 1.00 81.69 97 CYS A O 1
ATOM 746 N N . ASP A 1 98 ? -3.812 -9.232 -12.686 1.00 73.69 98 ASP A N 1
ATOM 747 C CA . ASP A 1 98 ? -2.746 -9.043 -13.679 1.00 73.69 98 ASP A CA 1
ATOM 748 C C . ASP A 1 98 ? -1.487 -9.824 -13.299 1.00 73.69 98 ASP A C 1
ATOM 750 O O . ASP A 1 98 ? -1.340 -10.223 -12.140 1.00 73.69 98 ASP A O 1
ATOM 754 N N . PRO A 1 99 ? -0.544 -10.029 -14.236 1.00 71.56 99 PRO A N 1
ATOM 755 C CA . PRO A 1 99 ? 0.764 -10.571 -13.897 1.00 71.56 99 PRO A CA 1
ATOM 756 C C . PRO A 1 99 ? 1.535 -9.580 -13.008 1.00 71.56 99 PRO A C 1
ATOM 758 O O . PRO A 1 99 ? 2.143 -8.627 -13.492 1.00 71.56 99 PRO A O 1
ATOM 761 N N . PHE A 1 100 ? 1.522 -9.818 -11.697 1.00 76.00 100 PHE A N 1
ATOM 762 C CA . PHE A 1 100 ? 2.430 -9.167 -10.753 1.00 76.00 100 PHE A CA 1
ATOM 763 C C . PHE A 1 100 ? 3.737 -9.950 -10.665 1.00 76.00 100 PHE A C 1
ATOM 765 O O . PHE A 1 100 ? 3.757 -11.175 -10.796 1.00 76.00 100 PHE A O 1
ATOM 772 N N . LYS A 1 101 ? 4.842 -9.243 -10.412 1.00 76.12 101 LYS A N 1
ATOM 773 C CA . LYS A 1 101 ? 6.124 -9.891 -10.120 1.00 76.12 101 LYS A CA 1
ATOM 774 C C . LYS A 1 101 ? 5.974 -10.752 -8.867 1.00 76.12 101 LYS A C 1
ATOM 776 O O . LYS A 1 101 ? 5.430 -10.289 -7.865 1.00 76.12 101 LYS A O 1
ATOM 781 N N . GLU A 1 102 ? 6.492 -11.975 -8.907 1.00 75.94 102 GLU A N 1
ATOM 782 C CA . GLU A 1 102 ? 6.404 -12.929 -7.793 1.00 75.94 102 GLU A CA 1
ATOM 783 C C . GLU A 1 102 ? 6.980 -12.353 -6.489 1.00 75.94 102 GLU A C 1
ATOM 785 O O . GLU A 1 102 ? 6.417 -12.545 -5.417 1.00 75.94 102 GLU A O 1
ATOM 790 N N . GLU A 1 103 ? 8.029 -11.537 -6.591 1.00 78.00 103 GLU A N 1
ATOM 791 C CA . GLU A 1 103 ? 8.644 -10.796 -5.481 1.00 78.00 103 GLU A CA 1
ATOM 792 C C . GLU A 1 103 ? 7.647 -9.918 -4.703 1.00 78.00 103 GLU A C 1
ATOM 794 O O . GLU A 1 103 ? 7.770 -9.757 -3.489 1.00 78.00 103 GLU A O 1
ATOM 799 N N . ILE A 1 104 ? 6.648 -9.349 -5.387 1.00 76.88 104 ILE A N 1
ATOM 800 C CA . ILE A 1 104 ? 5.612 -8.511 -4.769 1.00 76.88 104 ILE A CA 1
ATOM 801 C C . ILE A 1 104 ? 4.666 -9.389 -3.967 1.00 76.88 104 ILE A C 1
ATOM 803 O O . ILE A 1 104 ? 4.362 -9.067 -2.824 1.00 76.88 104 ILE A O 1
ATOM 807 N N . LEU A 1 105 ? 4.241 -10.514 -4.544 1.00 76.50 105 LEU A N 1
ATOM 808 C CA . LEU A 1 105 ? 3.404 -11.483 -3.845 1.0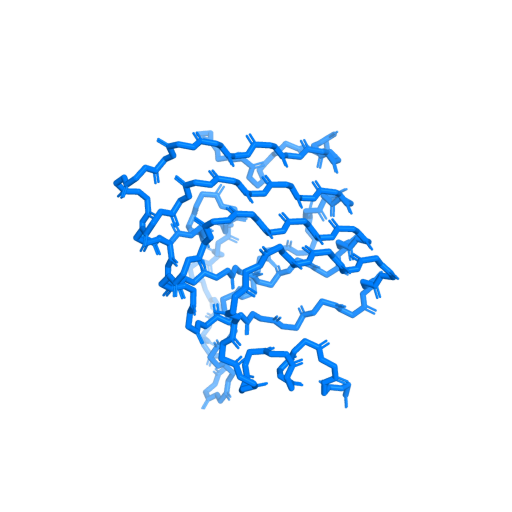0 76.50 105 LEU A CA 1
ATOM 809 C C . LEU A 1 105 ? 4.133 -12.007 -2.607 1.00 76.50 105 LEU A C 1
ATOM 811 O O . LEU A 1 105 ? 3.580 -11.961 -1.515 1.00 76.50 105 LEU A O 1
ATOM 815 N N . GLN A 1 106 ? 5.403 -12.391 -2.745 1.00 77.62 106 GLN A N 1
ATOM 816 C CA . GLN A 1 106 ? 6.232 -12.826 -1.622 1.00 77.62 106 GLN A CA 1
ATOM 817 C C . GLN A 1 106 ? 6.268 -11.773 -0.513 1.00 77.62 106 GLN A C 1
ATOM 819 O O . GLN A 1 106 ? 6.017 -12.106 0.639 1.00 77.62 106 GLN A O 1
ATOM 824 N N . ARG A 1 107 ? 6.481 -10.490 -0.830 1.00 74.88 107 ARG A N 1
ATOM 825 C CA . ARG A 1 107 ? 6.442 -9.405 0.171 1.00 74.88 107 ARG A CA 1
ATOM 826 C C . ARG A 1 107 ? 5.090 -9.229 0.865 1.00 74.88 107 ARG A C 1
ATOM 828 O O . ARG A 1 107 ? 5.079 -8.838 2.027 1.00 74.88 107 ARG A O 1
ATOM 835 N N . LEU A 1 108 ? 3.978 -9.509 0.187 1.00 72.12 108 LEU A N 1
ATOM 836 C CA . LEU A 1 108 ? 2.640 -9.462 0.788 1.00 72.12 108 LEU A CA 1
ATOM 837 C C . LEU A 1 108 ? 2.396 -10.635 1.748 1.00 72.12 108 LEU A C 1
ATOM 839 O O . LEU A 1 108 ? 1.671 -10.469 2.724 1.00 72.12 108 LEU A O 1
ATOM 843 N N . PHE A 1 109 ? 2.997 -11.798 1.478 1.00 67.88 109 PHE A N 1
ATOM 844 C CA . PHE A 1 109 ? 2.805 -13.027 2.259 1.00 67.88 109 PHE A CA 1
ATOM 845 C C . PHE A 1 109 ? 3.911 -13.305 3.290 1.00 67.88 109 PHE A C 1
ATOM 847 O O . PHE A 1 109 ? 3.722 -14.140 4.173 1.00 67.88 109 PHE A O 1
ATOM 854 N N . SER A 1 110 ? 5.055 -12.620 3.205 1.00 61.38 110 SER A N 1
ATOM 855 C CA . SER A 1 110 ? 6.168 -12.759 4.151 1.00 61.38 110 SER A CA 1
ATOM 856 C C . SER A 1 110 ? 5.811 -12.043 5.457 1.00 61.38 110 SER A C 1
ATOM 858 O O . SER A 1 110 ? 5.996 -10.828 5.567 1.00 61.38 110 SER A O 1
ATOM 860 N N . SER A 1 111 ? 5.239 -12.801 6.398 1.00 50.94 111 SER A N 1
ATOM 861 C CA . SER A 1 111 ? 4.937 -12.380 7.778 1.00 50.94 111 SER A CA 1
ATOM 862 C C . SER A 1 111 ? 6.191 -12.354 8.643 1.00 50.94 111 SER A C 1
ATOM 864 O O . SER A 1 111 ? 6.994 -13.307 8.525 1.00 50.94 111 SER A O 1
#

Secondary structure (DSSP, 8-state):
--GGG-TT--EEEEES-TT--B--TTT----TT----TT----B--TT----EEEEES-TT--EE-B-TT--EEEEES-TT--EE---TT--EEEE-S---HHHHHHHH--

InterPro domains:
  IPR032675 Leucine-rich repeat domain superfamily [G3DSA:3.80.10.10] (1-109)